Protein AF-A0AAP2E5A8-F1 (afdb_monomer_lite)

Sequence (82 aa):
IVEGPLDKTRINVLKQEPLLVTILRAGLPYFQGFINVFDRADAAFVGAYRDEFAHELTVRTEYITTPALTGREVILVDPMLA

Secondary structure (DSSP, 8-state):
-EE-SS-EE-----SSPPEEEEEETTTHHHHHHHHHHSTT-EEEEEEEEE-TT-SS--EEEEEEE----TT--EEEE-S---

Radius of gyration: 17.59 Å; chains: 1; bounding box: 36×27×55 Å

Structure (mmCIF, N/CA/C/O backbone):
data_AF-A0AAP2E5A8-F1
#
_entry.id   AF-A0AAP2E5A8-F1
#
loop_
_atom_site.group_PDB
_atom_site.id
_atom_site.type_symbol
_atom_site.label_atom_id
_atom_site.label_alt_id
_atom_site.label_comp_id
_atom_site.label_asym_id
_atom_site.label_entity_id
_atom_site.label_seq_id
_atom_site.pdbx_PDB_ins_code
_atom_site.Cartn_x
_atom_site.Cartn_y
_atom_site.Cartn_z
_atom_site.occupancy
_atom_site.B_iso_or_equiv
_atom_site.auth_seq_id
_atom_site.auth_comp_id
_atom_site.auth_asym_id
_atom_site.auth_atom_id
_atom_site.pdbx_PDB_model_num
ATOM 1 N N . ILE A 1 1 ? -19.404 0.724 18.192 1.00 88.75 1 ILE A N 1
ATOM 2 C CA . ILE A 1 1 ? -19.804 1.817 19.112 1.00 88.75 1 ILE A CA 1
ATOM 3 C C . ILE A 1 1 ? -18.514 2.353 19.685 1.00 88.75 1 ILE A C 1
ATOM 5 O O . ILE A 1 1 ? -17.724 1.543 20.152 1.00 88.75 1 ILE A O 1
ATOM 9 N N . VAL A 1 2 ? -18.281 3.653 19.573 1.00 91.69 2 VAL A N 1
ATOM 10 C CA . VAL A 1 2 ? -17.087 4.321 20.098 1.00 91.69 2 VAL A CA 1
ATOM 11 C C . VAL A 1 2 ? -17.529 5.266 21.209 1.00 91.69 2 VAL A C 1
ATOM 13 O O . VAL A 1 2 ? -18.604 5.862 21.122 1.00 91.69 2 VAL A O 1
ATOM 16 N N . GLU A 1 3 ? -16.739 5.342 22.273 1.00 94.88 3 GLU A N 1
ATOM 17 C CA . GLU A 1 3 ? -16.974 6.233 23.406 1.00 94.88 3 GLU A CA 1
ATOM 18 C C . GLU A 1 3 ? -16.401 7.614 23.086 1.00 94.88 3 GLU A C 1
ATOM 20 O O . GLU A 1 3 ? -15.195 7.764 22.894 1.00 94.88 3 GLU A O 1
ATOM 25 N N . GLY A 1 4 ? -17.284 8.602 22.941 1.00 93.00 4 GLY A N 1
ATOM 26 C CA . GLY A 1 4 ? -16.898 9.997 22.777 1.00 93.00 4 GLY A CA 1
ATOM 27 C C . GLY A 1 4 ? -16.898 10.742 24.115 1.00 93.00 4 GLY A C 1
ATOM 28 O O . GLY A 1 4 ? -17.406 10.223 25.106 1.00 93.00 4 GLY A O 1
ATOM 29 N N . PRO A 1 5 ? -16.403 11.992 24.148 1.00 94.69 5 PRO A N 1
ATOM 30 C CA . PRO A 1 5 ? -16.384 12.808 25.366 1.00 94.69 5 PRO A CA 1
ATOM 31 C C . PRO A 1 5 ? -17.770 13.098 25.964 1.00 94.69 5 PRO A C 1
ATOM 33 O O . PRO A 1 5 ? -17.864 13.432 27.139 1.00 94.69 5 PRO A O 1
ATOM 36 N N . LEU A 1 6 ? -18.827 13.022 25.146 1.00 94.81 6 LEU A N 1
ATOM 37 C CA . LEU A 1 6 ? -20.202 13.339 25.543 1.00 94.81 6 LEU A CA 1
ATOM 38 C C . LEU A 1 6 ? -21.091 12.097 25.645 1.00 94.81 6 LEU A C 1
ATOM 40 O O . LEU A 1 6 ? -21.860 11.985 26.592 1.00 94.81 6 LEU A O 1
ATOM 44 N N . ASP A 1 7 ? -21.010 11.184 24.671 1.00 95.94 7 ASP A N 1
ATOM 45 C CA . ASP A 1 7 ? -21.804 9.954 24.662 1.00 95.94 7 ASP A CA 1
ATOM 46 C C . ASP A 1 7 ? -21.209 8.891 23.718 1.00 95.94 7 ASP A C 1
ATOM 48 O O . ASP A 1 7 ? -20.338 9.160 22.876 1.00 95.94 7 ASP A O 1
ATOM 52 N N . LYS A 1 8 ? -21.710 7.662 23.834 1.00 96.88 8 LYS A N 1
ATOM 53 C CA . LYS A 1 8 ? -21.394 6.527 22.969 1.00 96.88 8 LYS A CA 1
ATOM 54 C C . LYS A 1 8 ? -22.120 6.652 21.634 1.00 96.88 8 LYS A C 1
ATOM 56 O O . LYS A 1 8 ? -23.344 6.666 21.570 1.00 96.88 8 LYS A O 1
ATOM 61 N N . THR A 1 9 ? -21.361 6.635 20.541 1.00 96.31 9 THR A N 1
ATOM 62 C CA . THR A 1 9 ? -21.904 6.807 19.184 1.00 96.31 9 THR A CA 1
ATOM 63 C C . THR A 1 9 ? -21.590 5.605 18.292 1.00 96.31 9 THR A C 1
ATOM 65 O O . THR A 1 9 ? -20.550 4.946 18.412 1.00 96.31 9 THR A O 1
ATOM 68 N N . ARG A 1 10 ? -22.508 5.271 17.379 1.00 95.31 10 ARG A N 1
ATOM 69 C CA . ARG A 1 10 ? -22.259 4.289 16.313 1.00 95.31 10 ARG A CA 1
ATOM 70 C C . ARG A 1 10 ? -21.622 4.999 15.125 1.00 95.31 10 ARG A C 1
ATOM 72 O O . ARG A 1 10 ? -22.245 5.868 14.534 1.00 95.31 10 ARG A O 1
ATOM 79 N N . ILE A 1 11 ? -20.404 4.596 14.781 1.00 94.31 11 ILE A N 1
ATOM 80 C CA . ILE A 1 11 ? -19.681 5.070 13.601 1.00 94.31 11 ILE A CA 1
ATOM 81 C C . ILE A 1 11 ? -19.137 3.876 12.822 1.00 94.31 11 ILE A C 1
ATOM 83 O O . ILE A 1 11 ? -18.963 2.791 13.389 1.00 94.31 11 ILE A O 1
ATOM 87 N N . ASN A 1 12 ? -18.851 4.096 11.543 1.00 93.75 12 ASN A N 1
ATOM 88 C CA . ASN A 1 12 ? -18.123 3.135 10.730 1.00 93.75 12 ASN A CA 1
ATOM 89 C C . ASN A 1 12 ? -16.628 3.273 11.010 1.00 93.75 12 ASN A C 1
ATOM 91 O O . ASN A 1 12 ? -16.096 4.378 11.062 1.00 93.75 12 ASN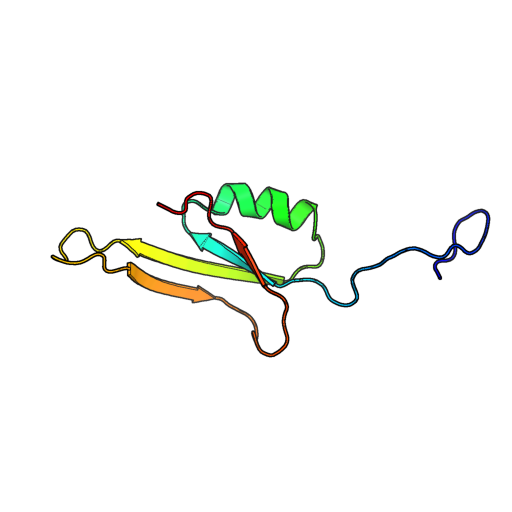 A O 1
ATOM 95 N N . VAL A 1 13 ? -15.971 2.136 11.180 1.00 91.56 13 VAL A N 1
ATOM 96 C CA . VAL A 1 13 ? -14.519 2.023 11.301 1.00 91.56 13 VAL A CA 1
ATOM 97 C C . VAL A 1 13 ? -14.058 0.939 10.342 1.00 91.56 13 VAL A C 1
ATOM 99 O O . VAL A 1 13 ? -14.811 -0.004 10.070 1.00 91.56 13 VAL A O 1
ATOM 102 N N . LEU A 1 14 ? -12.841 1.078 9.821 1.00 92.31 14 LEU A N 1
ATOM 103 C CA . LEU A 1 14 ? -12.228 0.023 9.027 1.00 92.31 14 LEU A CA 1
ATOM 104 C C . LEU A 1 14 ? -12.129 -1.246 9.881 1.00 92.31 14 LEU A C 1
ATOM 106 O O . LEU A 1 14 ? -11.726 -1.200 11.043 1.00 92.31 14 LEU A O 1
ATOM 110 N N . LYS A 1 15 ? -12.549 -2.382 9.316 1.00 92.12 15 LYS A N 1
ATOM 111 C CA . LYS A 1 15 ? -12.408 -3.690 9.978 1.00 92.12 15 LYS A CA 1
ATOM 112 C C . LYS A 1 15 ? -10.962 -4.177 9.940 1.00 92.12 15 LYS A C 1
ATOM 114 O O . LYS A 1 15 ? -10.523 -4.845 10.868 1.00 92.12 15 LYS A O 1
ATOM 119 N N . GLN A 1 16 ? -10.260 -3.843 8.862 1.00 92.75 16 GLN A N 1
ATOM 120 C CA . GLN A 1 16 ? -8.838 -4.064 8.669 1.00 92.75 16 GLN A CA 1
ATOM 121 C C . GLN A 1 16 ? -8.269 -2.881 7.891 1.00 92.75 16 GLN A C 1
ATOM 123 O O . GLN A 1 16 ? -8.960 -2.307 7.048 1.00 92.75 16 GLN A O 1
ATOM 128 N N . GLU A 1 17 ? -7.016 -2.542 8.155 1.00 94.81 17 GLU A N 1
ATOM 129 C CA . GLU A 1 17 ? -6.302 -1.565 7.339 1.00 94.81 17 GLU A CA 1
ATOM 130 C C . GLU A 1 17 ? -5.965 -2.181 5.979 1.00 94.81 17 GLU A C 1
ATOM 132 O O . GLU A 1 17 ? -5.624 -3.369 5.932 1.00 94.81 17 GLU A O 1
ATOM 137 N N . PRO A 1 18 ? -6.026 -1.430 4.873 1.00 96.00 18 PRO A N 1
ATOM 138 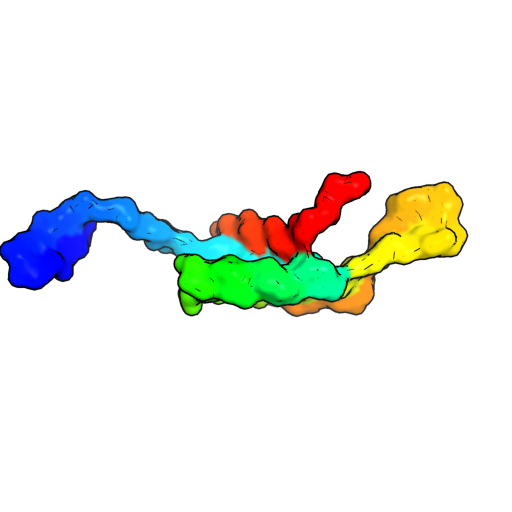C CA . PRO A 1 18 ? -5.592 -1.945 3.583 1.00 96.00 18 PRO A CA 1
ATOM 139 C C . PRO A 1 18 ? -4.071 -2.176 3.556 1.00 96.00 18 PRO A C 1
ATOM 141 O O . PRO A 1 18 ? -3.327 -1.726 4.430 1.00 96.00 18 PRO A O 1
ATOM 144 N N . LEU A 1 19 ? -3.600 -2.878 2.530 1.00 96.88 19 LEU A N 1
ATOM 145 C CA . LEU A 1 19 ? -2.198 -2.869 2.123 1.00 96.88 19 LEU A CA 1
ATOM 146 C C . LEU A 1 19 ? -2.023 -1.875 0.971 1.00 96.88 19 LEU A C 1
ATOM 148 O O . LEU A 1 19 ? -2.646 -2.031 -0.083 1.00 96.88 19 LEU A O 1
ATOM 152 N N . LEU A 1 20 ? -1.164 -0.875 1.154 1.00 97.00 20 LEU A N 1
ATOM 153 C CA . LEU A 1 20 ? -0.824 0.092 0.111 1.00 97.00 20 LEU A CA 1
ATOM 154 C C . LEU A 1 20 ? 0.295 -0.477 -0.764 1.00 97.00 20 LEU A C 1
ATOM 156 O O . LEU A 1 20 ? 1.440 -0.552 -0.325 1.00 97.00 20 LEU A O 1
ATOM 160 N N . VAL A 1 21 ? -0.010 -0.863 -2.002 1.00 96.50 21 VAL A N 1
ATOM 161 C CA . VAL A 1 21 ? 0.990 -1.342 -2.970 1.00 96.50 21 VAL A CA 1
ATOM 162 C C . VAL A 1 21 ? 1.321 -0.204 -3.924 1.00 96.50 21 VAL A C 1
ATOM 164 O O . VAL A 1 21 ? 0.494 0.166 -4.750 1.00 96.50 21 VAL A O 1
ATOM 167 N N . THR A 1 22 ? 2.523 0.355 -3.831 1.00 96.00 22 THR A N 1
ATOM 168 C CA . THR A 1 22 ? 2.937 1.498 -4.659 1.00 96.00 22 THR A CA 1
ATOM 169 C C . THR A 1 22 ? 3.851 1.061 -5.797 1.00 96.00 22 THR A C 1
ATOM 171 O O . THR A 1 22 ? 4.890 0.436 -5.558 1.00 96.00 22 THR A O 1
ATOM 174 N N . ILE A 1 23 ? 3.491 1.433 -7.029 1.00 94.06 23 ILE A N 1
ATOM 175 C CA . ILE A 1 23 ? 4.326 1.215 -8.213 1.00 94.06 23 ILE A CA 1
ATOM 176 C C . ILE A 1 23 ? 5.403 2.299 -8.280 1.00 94.06 23 ILE A C 1
ATOM 178 O O . ILE A 1 23 ? 5.134 3.495 -8.425 1.00 94.06 23 ILE A O 1
ATOM 182 N N . LEU A 1 24 ? 6.657 1.881 -8.145 1.00 92.88 24 LEU A N 1
ATOM 183 C CA . LEU A 1 24 ? 7.813 2.756 -8.264 1.00 92.88 24 LEU A CA 1
ATOM 184 C C . LEU A 1 24 ? 8.167 2.992 -9.739 1.00 92.88 24 LEU A C 1
ATOM 186 O O . LEU A 1 24 ? 7.994 2.121 -10.579 1.00 92.88 24 LEU A O 1
ATOM 190 N N . ARG A 1 25 ? 8.736 4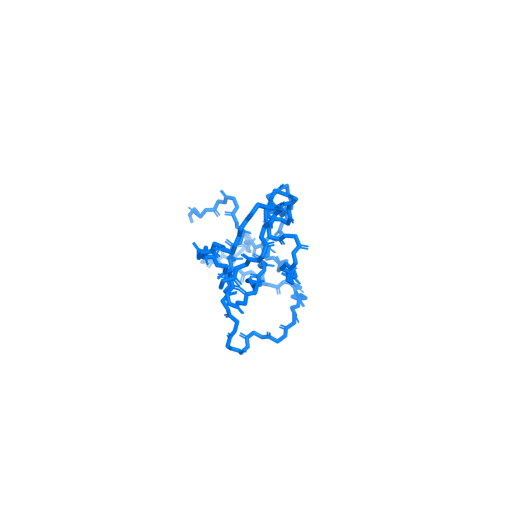.147 -10.098 1.00 90.75 25 ARG A N 1
ATOM 191 C CA . ARG A 1 25 ? 9.063 5.306 -9.232 1.00 90.75 25 ARG A CA 1
ATOM 192 C C . ARG A 1 25 ? 7.928 6.327 -9.134 1.00 90.75 25 ARG A C 1
ATOM 194 O O . ARG A 1 25 ? 7.903 7.108 -8.188 1.00 90.75 25 ARG A O 1
ATOM 201 N N . ALA A 1 26 ? 7.008 6.317 -10.098 1.00 91.50 26 ALA A N 1
ATOM 202 C CA . ALA A 1 26 ? 5.999 7.357 -10.259 1.00 91.50 26 ALA A CA 1
ATOM 203 C C . ALA A 1 26 ? 5.047 7.455 -9.058 1.00 91.50 26 ALA A C 1
ATOM 205 O O . ALA A 1 26 ? 4.667 8.561 -8.691 1.00 91.50 26 ALA A O 1
ATOM 206 N N . GLY A 1 27 ? 4.710 6.340 -8.405 1.00 92.50 27 GLY A N 1
ATOM 207 C CA . GLY A 1 27 ? 3.789 6.318 -7.267 1.00 92.50 27 GLY A CA 1
ATOM 208 C C . GLY A 1 27 ? 4.339 6.884 -5.955 1.00 92.50 27 GLY A C 1
ATOM 209 O O . GLY A 1 27 ? 3.568 7.065 -5.014 1.00 92.50 27 GLY A O 1
ATOM 210 N N . LEU A 1 28 ? 5.634 7.211 -5.856 1.00 92.25 28 LEU A N 1
ATOM 211 C CA . LEU A 1 28 ? 6.237 7.657 -4.591 1.00 92.25 28 LEU A CA 1
ATOM 212 C C . LEU A 1 28 ? 5.602 8.941 -4.007 1.00 92.25 28 LEU A C 1
ATOM 214 O O . LEU A 1 28 ? 5.316 8.955 -2.809 1.00 92.25 28 LEU A O 1
ATOM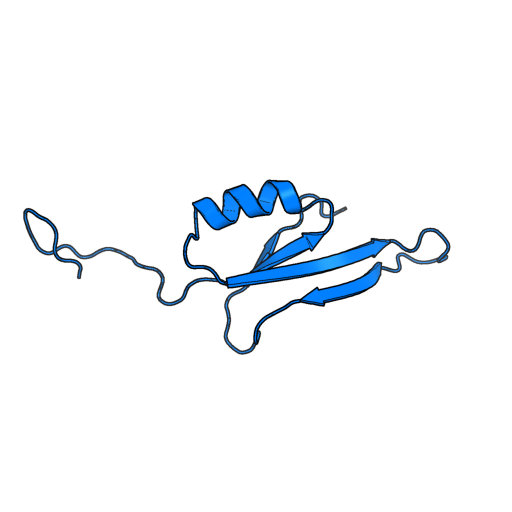 218 N N . PRO A 1 29 ? 5.307 9.999 -4.791 1.00 93.38 29 PRO A N 1
ATOM 219 C CA . PRO A 1 29 ? 4.610 11.174 -4.269 1.00 93.38 29 PRO A CA 1
ATOM 220 C C . PRO A 1 29 ? 3.187 10.856 -3.795 1.00 93.38 29 PRO A C 1
ATOM 222 O O . PRO A 1 29 ? 2.690 11.492 -2.869 1.00 93.38 29 PRO A O 1
ATOM 225 N N . TYR A 1 30 ? 2.533 9.862 -4.407 1.00 95.19 30 TYR A N 1
ATOM 226 C CA . TYR A 1 30 ? 1.177 9.461 -4.037 1.00 95.19 30 TYR A CA 1
ATOM 227 C C . TYR A 1 30 ? 1.192 8.708 -2.710 1.00 95.19 30 TYR A C 1
ATOM 229 O O . TYR A 1 30 ? 0.351 8.981 -1.855 1.00 95.19 30 TYR A O 1
ATOM 237 N N . PHE A 1 31 ? 2.177 7.830 -2.497 1.00 94.69 31 PHE A N 1
ATOM 238 C CA . PHE A 1 31 ? 2.323 7.070 -1.256 1.00 94.69 31 PHE A CA 1
ATOM 239 C C . PHE A 1 31 ? 2.253 7.959 -0.006 1.00 94.69 31 PHE A C 1
ATOM 241 O O . PHE A 1 31 ? 1.539 7.623 0.936 1.00 94.69 31 PHE A O 1
ATOM 248 N N . GLN A 1 32 ? 2.900 9.131 -0.024 1.00 93.69 32 GLN A N 1
ATOM 249 C CA . GLN A 1 32 ? 2.850 10.068 1.102 1.00 93.69 32 GLN A CA 1
ATOM 250 C C . GLN A 1 32 ? 1.424 10.556 1.409 1.00 93.69 32 GLN A C 1
ATOM 252 O O . GLN A 1 32 ? 1.063 10.716 2.571 1.00 93.69 32 GLN A O 1
ATOM 257 N N . GLY A 1 33 ? 0.602 10.790 0.385 1.00 95.56 33 GLY A N 1
ATOM 258 C CA . GLY A 1 33 ? -0.802 11.153 0.570 1.00 95.56 33 GLY A CA 1
ATOM 259 C C . GLY A 1 33 ? -1.626 9.990 1.118 1.00 95.56 33 GLY A C 1
ATOM 260 O O . GLY A 1 33 ? -2.384 10.171 2.068 1.00 95.56 33 GLY A O 1
ATOM 261 N N . PHE A 1 34 ? -1.439 8.787 0.568 1.00 96.44 34 PHE A N 1
ATOM 262 C CA . PHE A 1 34 ? -2.173 7.599 1.008 1.00 96.44 34 PHE A CA 1
ATOM 263 C C . PHE A 1 34 ? -1.846 7.207 2.450 1.00 96.44 34 PHE A C 1
ATOM 265 O O . PHE A 1 34 ? -2.774 6.938 3.208 1.00 96.44 34 PHE A O 1
ATOM 272 N N . ILE A 1 35 ? -0.574 7.233 2.861 1.00 95.50 35 ILE A N 1
ATOM 273 C CA . ILE A 1 35 ? -0.195 6.902 4.243 1.00 95.50 35 ILE A CA 1
ATOM 274 C C . ILE A 1 35 ? -0.661 7.967 5.245 1.00 95.50 35 ILE A C 1
ATOM 276 O O . ILE A 1 35 ? -0.886 7.658 6.403 1.00 95.50 35 ILE A O 1
ATOM 280 N N . ASN A 1 36 ? -0.880 9.214 4.818 1.00 95.56 36 ASN A N 1
ATOM 281 C CA . ASN A 1 36 ? -1.481 10.228 5.689 1.00 95.56 36 ASN A CA 1
ATOM 282 C C . ASN A 1 36 ? -2.984 9.984 5.931 1.00 95.56 36 ASN A C 1
ATOM 284 O O . ASN A 1 36 ? -3.529 10.489 6.909 1.00 95.56 36 ASN A O 1
ATOM 288 N N . VAL A 1 37 ? -3.660 9.256 5.031 1.00 95.25 37 VAL A N 1
ATOM 289 C CA . VAL A 1 37 ? -5.087 8.900 5.149 1.00 95.25 37 VAL A CA 1
ATOM 290 C C . VAL A 1 37 ? -5.264 7.550 5.844 1.00 95.25 37 VAL A C 1
ATOM 292 O O . VAL A 1 37 ? -6.128 7.415 6.707 1.00 95.25 37 VAL A O 1
ATOM 295 N N . PHE A 1 38 ? -4.446 6.565 5.476 1.00 96.19 38 PHE A N 1
ATOM 296 C CA . PHE A 1 38 ? -4.405 5.230 6.067 1.00 96.19 38 PHE A CA 1
ATOM 297 C C . PHE A 1 38 ? -3.125 5.084 6.895 1.00 96.19 38 PHE A C 1
ATOM 299 O O . PHE A 1 38 ? -2.223 4.324 6.550 1.00 96.19 38 PHE A O 1
ATOM 306 N N . ASP A 1 39 ? -3.040 5.839 7.987 1.00 94.44 39 ASP A N 1
ATOM 307 C CA . ASP A 1 39 ? -1.857 5.971 8.856 1.00 94.44 39 ASP A CA 1
ATOM 308 C C . ASP A 1 39 ? -1.400 4.669 9.526 1.00 94.44 39 ASP A C 1
ATOM 310 O O . ASP A 1 39 ? -0.288 4.583 10.049 1.00 94.44 39 ASP A O 1
ATOM 314 N N . ARG A 1 40 ? -2.249 3.642 9.485 1.00 95.25 40 ARG A N 1
ATOM 315 C CA . ARG A 1 40 ? -1.996 2.303 10.027 1.00 95.25 40 ARG A CA 1
ATOM 316 C C . ARG A 1 40 ? -1.894 1.220 8.956 1.00 95.25 40 ARG A C 1
ATOM 318 O O . ARG A 1 40 ? -1.764 0.047 9.303 1.00 95.25 40 ARG A O 1
ATOM 325 N N . ALA A 1 41 ? -1.984 1.579 7.677 1.00 95.94 41 ALA A N 1
ATOM 326 C CA . ALA A 1 41 ? -1.841 0.617 6.598 1.00 95.94 41 ALA A CA 1
ATOM 327 C C . ALA A 1 41 ? -0.404 0.108 6.489 1.00 95.94 41 ALA A C 1
ATOM 329 O O . ALA A 1 41 ? 0.565 0.855 6.635 1.00 95.94 41 ALA A O 1
ATOM 330 N N . ASP A 1 42 ? -0.277 -1.175 6.159 1.00 95.56 42 ASP A N 1
ATOM 331 C CA . ASP A 1 42 ? 1.002 -1.715 5.722 1.00 95.56 42 ASP A CA 1
ATOM 332 C C . ASP A 1 42 ? 1.353 -1.143 4.343 1.00 95.56 42 ASP A C 1
ATOM 334 O O . ASP A 1 42 ? 0.476 -0.787 3.548 1.00 95.56 42 ASP A O 1
ATOM 338 N N . ALA A 1 43 ? 2.645 -1.133 4.025 1.00 95.38 43 ALA A N 1
ATOM 339 C CA . ALA A 1 43 ? 3.155 -0.680 2.741 1.00 95.38 43 ALA A CA 1
ATOM 340 C C . ALA A 1 43 ? 3.876 -1.804 1.990 1.00 95.38 43 ALA A C 1
ATOM 342 O O . ALA A 1 43 ? 4.600 -2.615 2.572 1.00 95.38 43 ALA A O 1
ATOM 343 N N . ALA A 1 44 ? 3.709 -1.806 0.675 1.00 96.12 44 ALA A N 1
ATOM 344 C CA . ALA A 1 44 ? 4.438 -2.625 -0.273 1.00 96.12 44 ALA A CA 1
ATOM 345 C C . ALA A 1 44 ? 4.902 -1.759 -1.447 1.00 96.12 44 ALA A C 1
ATOM 347 O O . ALA A 1 44 ? 4.225 -0.814 -1.859 1.00 96.12 44 ALA A O 1
ATOM 348 N N . PHE A 1 45 ? 6.055 -2.103 -2.011 1.00 95.56 45 PHE A N 1
ATOM 349 C CA . PHE A 1 45 ? 6.653 -1.379 -3.127 1.00 95.56 45 PHE A CA 1
ATOM 350 C C . PHE A 1 45 ? 7.008 -2.346 -4.243 1.00 95.56 45 PHE A C 1
ATOM 352 O O . PHE A 1 45 ? 7.640 -3.380 -4.004 1.00 95.56 45 PHE A O 1
ATOM 359 N N . VAL A 1 46 ? 6.619 -1.984 -5.461 1.00 94.62 46 VAL A N 1
ATOM 360 C CA . VAL A 1 46 ? 6.902 -2.759 -6.668 1.00 94.62 46 VAL A CA 1
ATOM 361 C C . VAL A 1 46 ? 7.699 -1.885 -7.622 1.00 94.62 46 VAL A C 1
ATOM 363 O O . VAL A 1 46 ? 7.205 -0.874 -8.114 1.00 94.62 46 VAL A O 1
ATOM 366 N N . GLY A 1 47 ? 8.946 -2.267 -7.878 1.00 93.00 47 GLY A N 1
ATOM 367 C CA . GLY A 1 47 ? 9.754 -1.710 -8.954 1.00 93.00 47 GLY A CA 1
ATOM 368 C C . GLY A 1 47 ? 9.393 -2.395 -10.262 1.00 93.00 47 GLY A C 1
ATOM 369 O O . GLY A 1 47 ? 9.758 -3.555 -10.464 1.00 93.00 47 GLY A O 1
ATOM 370 N N . ALA A 1 48 ? 8.682 -1.687 -11.135 1.00 85.94 48 ALA A N 1
ATOM 371 C CA . ALA A 1 48 ? 8.327 -2.164 -12.463 1.00 85.94 48 ALA A CA 1
ATOM 372 C C . ALA A 1 48 ? 8.644 -1.099 -13.516 1.00 85.94 48 ALA A C 1
ATOM 374 O O . ALA A 1 48 ? 8.488 0.097 -13.274 1.00 85.94 48 ALA A O 1
ATOM 375 N N . TYR A 1 49 ? 9.096 -1.531 -14.689 1.00 81.31 49 TYR A N 1
ATOM 376 C CA . TYR A 1 49 ? 9.331 -0.647 -15.827 1.00 81.31 49 TYR A CA 1
ATOM 377 C C . TYR A 1 49 ? 8.972 -1.344 -17.134 1.00 81.31 49 TYR A C 1
ATOM 379 O O . TYR A 1 49 ? 8.896 -2.572 -17.218 1.00 81.31 49 TYR A O 1
ATOM 387 N N . ARG A 1 50 ? 8.737 -0.535 -18.163 1.00 81.50 50 ARG A N 1
ATOM 388 C CA . ARG A 1 50 ? 8.480 -1.008 -19.517 1.00 81.50 50 ARG A CA 1
ATOM 389 C C . ARG A 1 50 ? 9.804 -1.370 -20.183 1.00 81.50 50 ARG A C 1
ATOM 391 O O . 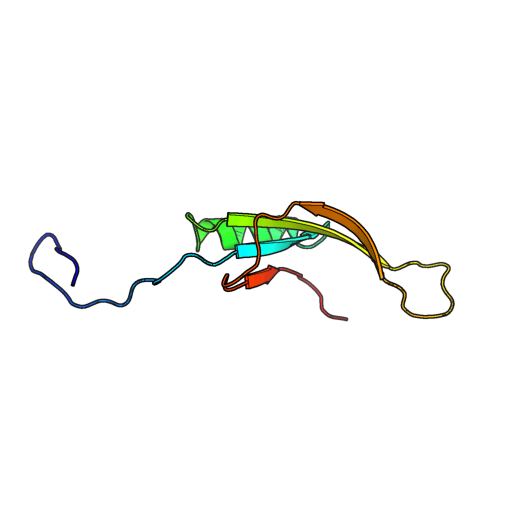ARG A 1 50 ? 10.718 -0.553 -20.205 1.00 81.50 50 ARG A O 1
ATOM 398 N N . ASP A 1 51 ? 9.893 -2.574 -20.729 1.00 83.62 51 ASP A N 1
ATOM 399 C CA . ASP A 1 51 ? 11.003 -2.960 -21.596 1.00 83.62 51 ASP A CA 1
ATOM 400 C C . ASP A 1 51 ? 10.863 -2.207 -22.925 1.00 83.62 51 ASP A C 1
ATOM 402 O O . ASP A 1 51 ? 9.958 -2.474 -23.716 1.00 83.62 51 ASP A O 1
ATOM 406 N N . GLU A 1 52 ? 11.729 -1.218 -23.140 1.00 81.56 52 GLU A N 1
ATOM 407 C CA . GLU A 1 52 ? 11.711 -0.379 -24.343 1.00 81.56 52 GLU A CA 1
ATOM 408 C C . GLU A 1 52 ? 12.254 -1.105 -25.584 1.00 81.56 52 GLU A C 1
ATOM 410 O O . GLU A 1 52 ? 12.044 -0.643 -26.705 1.00 81.56 52 GLU A O 1
ATOM 415 N N . PHE A 1 53 ? 12.924 -2.247 -25.405 1.00 82.62 53 PHE A N 1
ATOM 416 C CA . PHE A 1 53 ? 13.527 -3.023 -26.492 1.00 82.62 53 PHE A CA 1
ATOM 417 C C . PHE A 1 53 ? 12.671 -4.226 -26.906 1.00 82.62 53 PHE A C 1
ATOM 419 O O . PHE A 1 53 ? 12.949 -4.864 -27.925 1.00 82.62 53 PHE A O 1
ATOM 426 N N . ALA A 1 54 ? 11.629 -4.541 -26.135 1.00 80.94 54 ALA A N 1
ATOM 427 C CA . ALA A 1 54 ? 10.679 -5.584 -26.476 1.00 80.94 54 ALA A CA 1
ATOM 428 C C . ALA A 1 54 ? 9.749 -5.125 -27.610 1.00 80.94 54 ALA A C 1
ATOM 430 O O . ALA A 1 54 ? 9.228 -4.011 -27.611 1.00 80.94 54 ALA A O 1
ATOM 431 N N . HIS A 1 55 ? 9.513 -6.015 -28.578 1.00 76.31 55 HIS A N 1
ATOM 432 C CA . HIS A 1 55 ? 8.573 -5.771 -29.681 1.00 76.31 55 HIS A CA 1
ATOM 433 C C . HIS A 1 55 ? 7.117 -5.655 -29.196 1.00 76.31 55 HIS A C 1
ATOM 435 O O . HIS A 1 55 ? 6.290 -5.020 -29.845 1.00 76.31 55 HIS A O 1
ATOM 441 N N . GLU A 1 56 ? 6.817 -6.251 -28.042 1.00 83.62 56 GLU A N 1
ATOM 442 C CA . GLU A 1 56 ? 5.517 -6.218 -27.377 1.00 83.62 56 GLU A CA 1
ATOM 443 C C . GLU A 1 56 ? 5.616 -5.466 -26.047 1.00 83.62 56 GLU A C 1
ATOM 445 O O . GLU A 1 56 ? 6.683 -5.420 -25.429 1.00 83.62 56 GLU A O 1
ATOM 450 N N . LEU A 1 57 ? 4.492 -4.902 -25.585 1.00 77.75 57 LEU A N 1
ATOM 451 C CA . LEU A 1 57 ? 4.384 -4.237 -24.285 1.00 77.75 57 LEU A CA 1
ATOM 452 C C . LEU A 1 57 ? 4.741 -5.221 -23.161 1.00 77.75 57 LEU A C 1
ATOM 454 O O . LEU A 1 57 ? 3.890 -5.949 -22.657 1.00 77.75 57 LEU A O 1
ATOM 458 N N . THR A 1 58 ? 6.008 -5.221 -22.765 1.00 77.69 58 THR A N 1
ATOM 459 C CA . THR A 1 58 ? 6.534 -6.109 -21.732 1.00 77.69 58 THR A CA 1
ATOM 460 C C . THR A 1 58 ? 6.881 -5.276 -20.514 1.00 77.69 58 THR A C 1
ATOM 462 O O . THR A 1 58 ? 7.680 -4.344 -20.594 1.00 77.69 58 THR A O 1
ATOM 465 N N . VAL A 1 59 ? 6.275 -5.600 -19.375 1.00 80.75 59 VAL A N 1
ATOM 466 C CA . VAL A 1 59 ? 6.615 -4.988 -18.089 1.00 80.75 59 VAL A CA 1
ATOM 467 C C . VAL A 1 59 ? 7.557 -5.929 -17.356 1.00 80.75 59 VAL A C 1
ATOM 469 O O . VAL A 1 59 ? 7.237 -7.099 -17.148 1.00 80.75 59 VAL A O 1
ATOM 472 N N . ARG A 1 60 ? 8.724 -5.422 -16.963 1.00 80.44 60 ARG A N 1
ATOM 473 C CA . ARG A 1 60 ? 9.671 -6.155 -16.124 1.00 80.44 60 ARG A CA 1
ATOM 474 C C . ARG A 1 60 ? 9.511 -5.711 -14.684 1.00 80.44 60 ARG A C 1
ATOM 476 O O . ARG A 1 60 ? 9.544 -4.517 -14.394 1.00 80.44 60 ARG A O 1
ATOM 483 N N . THR A 1 61 ? 9.361 -6.679 -13.786 1.00 80.75 61 THR A N 1
ATOM 484 C CA . THR A 1 61 ? 9.398 -6.444 -12.343 1.00 80.75 61 THR A CA 1
ATOM 485 C C . THR A 1 61 ? 10.801 -6.734 -11.835 1.00 80.75 61 THR A C 1
ATOM 487 O O . THR A 1 61 ? 11.279 -7.861 -11.935 1.00 80.75 61 THR A O 1
ATOM 490 N N . GLU A 1 62 ? 11.468 -5.713 -11.311 1.00 80.44 62 GLU A N 1
ATOM 491 C CA . GLU A 1 62 ? 12.836 -5.823 -10.791 1.00 80.44 62 GLU A CA 1
ATOM 492 C C . GLU A 1 62 ? 12.860 -6.097 -9.289 1.00 80.44 62 GLU A C 1
ATOM 494 O O . GLU A 1 62 ? 13.750 -6.780 -8.787 1.00 80.44 62 GLU A O 1
ATOM 499 N N . TYR A 1 63 ? 11.876 -5.568 -8.562 1.00 83.81 63 TYR A N 1
ATOM 500 C CA . TYR A 1 63 ? 11.864 -5.612 -7.109 1.00 83.81 63 TYR A CA 1
ATOM 501 C C . TYR A 1 63 ? 10.441 -5.627 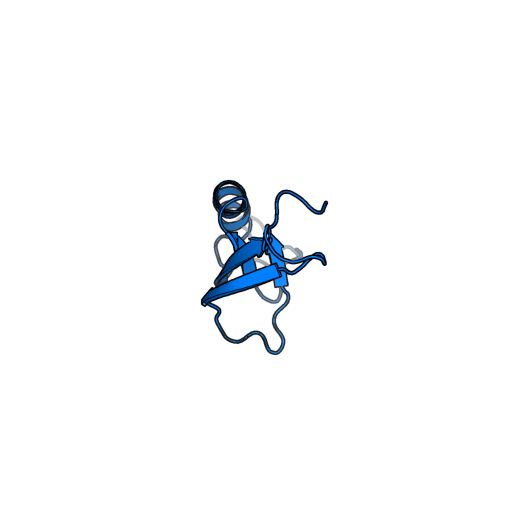-6.572 1.00 83.81 63 TYR A C 1
ATOM 503 O O . TYR A 1 63 ? 9.594 -4.851 -7.014 1.00 83.81 63 TYR A O 1
ATOM 511 N N . ILE A 1 64 ? 10.192 -6.487 -5.589 1.00 91.62 64 ILE A N 1
ATOM 512 C CA . ILE A 1 64 ? 8.945 -6.519 -4.833 1.00 91.62 64 ILE A CA 1
ATOM 513 C C . ILE A 1 64 ? 9.316 -6.626 -3.359 1.00 91.62 64 ILE A C 1
ATOM 515 O O . ILE A 1 64 ? 9.963 -7.590 -2.952 1.00 91.62 64 ILE A O 1
ATOM 519 N N . THR A 1 65 ? 8.846 -5.672 -2.561 1.00 92.19 65 THR A N 1
ATOM 520 C CA . THR A 1 65 ? 8.779 -5.811 -1.104 1.00 92.19 65 THR A CA 1
ATOM 521 C C . THR A 1 65 ? 7.333 -5.746 -0.695 1.00 92.19 65 THR A C 1
ATOM 523 O O . THR A 1 65 ? 6.666 -4.739 -0.918 1.00 92.19 65 THR A O 1
ATOM 526 N N . THR A 1 66 ? 6.847 -6.835 -0.114 1.00 93.56 66 THR A N 1
ATOM 527 C CA . THR A 1 66 ? 5.458 -6.963 0.303 1.00 93.56 66 THR A CA 1
ATOM 528 C C . THR A 1 66 ? 5.354 -7.837 1.550 1.00 93.56 66 THR A C 1
ATOM 530 O O . THR A 1 66 ? 6.056 -8.848 1.641 1.00 93.56 66 THR A O 1
ATOM 533 N N . PRO A 1 67 ? 4.467 -7.501 2.501 1.00 91.75 67 PRO A N 1
ATOM 534 C CA . PRO A 1 67 ? 3.991 -8.458 3.490 1.00 91.75 67 PRO A CA 1
ATOM 535 C C . PRO A 1 67 ? 3.087 -9.514 2.823 1.00 91.75 67 PRO A C 1
ATOM 537 O O . PRO A 1 67 ? 2.859 -9.498 1.609 1.00 91.75 67 PRO A O 1
ATOM 540 N N . ALA A 1 68 ? 2.560 -10.449 3.617 1.00 91.94 68 ALA A N 1
ATOM 541 C CA . ALA A 1 68 ? 1.635 -11.468 3.125 1.00 91.94 68 ALA A CA 1
ATOM 542 C C . ALA A 1 68 ? 0.357 -10.834 2.544 1.00 91.94 68 ALA A C 1
ATOM 544 O O . ALA A 1 68 ? -0.279 -10.009 3.194 1.00 91.94 68 ALA A O 1
ATOM 545 N N . LEU A 1 69 ? -0.028 -11.250 1.333 1.00 92.19 69 LEU A N 1
ATOM 546 C CA . LEU A 1 69 ? -1.187 -10.709 0.606 1.00 92.19 69 LEU A CA 1
ATOM 547 C C . LEU A 1 69 ? -2.501 -11.440 0.911 1.00 92.19 69 LEU A C 1
ATOM 549 O O . LEU A 1 69 ? -3.583 -10.903 0.684 1.00 92.19 69 LEU A O 1
ATOM 553 N N . THR A 1 70 ? -2.428 -12.681 1.392 1.00 93.81 70 THR A N 1
ATOM 554 C CA . THR A 1 70 ? -3.598 -13.549 1.553 1.00 93.81 70 THR A CA 1
ATOM 555 C C . THR A 1 70 ? -4.632 -12.923 2.488 1.00 93.81 70 THR A C 1
ATOM 557 O O . THR A 1 70 ? -4.353 -12.687 3.660 1.00 93.81 70 THR A O 1
ATOM 560 N N . GLY A 1 71 ? -5.838 -12.676 1.967 1.00 92.12 71 GLY A N 1
ATOM 561 C CA . GLY A 1 71 ? -6.951 -12.094 2.725 1.00 92.12 71 GLY A CA 1
ATOM 562 C C . GLY A 1 71 ? -6.854 -10.583 2.967 1.00 92.12 71 GLY A C 1
ATOM 563 O O . GLY A 1 71 ? -7.727 -10.031 3.635 1.00 92.12 71 GLY A O 1
ATOM 564 N N . ARG A 1 72 ? -5.832 -9.902 2.433 1.00 93.81 72 ARG A N 1
ATOM 565 C CA . ARG A 1 72 ? -5.679 -8.446 2.553 1.00 93.81 72 ARG A CA 1
ATOM 566 C C . ARG A 1 72 ? -6.467 -7.740 1.452 1.00 93.81 72 ARG A C 1
ATOM 568 O O . ARG A 1 72 ? -6.405 -8.124 0.286 1.00 93.81 72 ARG A O 1
ATOM 575 N N . GLU A 1 73 ? -7.160 -6.669 1.815 1.00 95.56 73 GLU A N 1
ATOM 576 C CA . GLU A 1 73 ? -7.633 -5.684 0.841 1.00 95.56 73 GLU A CA 1
ATOM 577 C C . GLU A 1 73 ? -6.455 -4.807 0.410 1.00 95.56 73 GLU A C 1
ATOM 579 O O . GLU A 1 73 ? -5.701 -4.312 1.249 1.00 95.56 73 GLU A O 1
ATOM 584 N N . VAL A 1 74 ? -6.279 -4.638 -0.901 1.00 96.12 74 VAL A N 1
ATOM 585 C CA . VAL A 1 74 ? -5.126 -3.946 -1.487 1.00 96.12 74 VAL A CA 1
ATOM 586 C C . VAL A 1 74 ? -5.577 -2.669 -2.178 1.00 96.12 74 VAL A C 1
ATOM 588 O O . VAL A 1 74 ? -6.516 -2.686 -2.974 1.00 96.12 74 VAL A O 1
ATOM 591 N N . ILE A 1 75 ? -4.858 -1.580 -1.919 1.00 96.38 75 ILE A N 1
ATOM 592 C CA . ILE A 1 75 ? -4.944 -0.344 -2.695 1.00 96.38 75 ILE A CA 1
ATOM 593 C C . ILE A 1 75 ? -3.680 -0.261 -3.546 1.00 96.38 75 ILE A C 1
ATOM 595 O O . ILE A 1 75 ? -2.581 -0.076 -3.022 1.00 96.38 75 ILE A O 1
ATOM 599 N N . LEU A 1 76 ? -3.842 -0.420 -4.860 1.00 94.75 76 LEU A N 1
ATOM 600 C CA . LEU A 1 76 ? -2.758 -0.246 -5.821 1.00 94.75 76 LEU A CA 1
ATOM 601 C C . LEU A 1 76 ? -2.611 1.241 -6.159 1.00 94.75 76 LEU A C 1
ATOM 603 O O . LEU A 1 76 ? -3.565 1.882 -6.597 1.00 94.75 76 LEU A O 1
ATOM 607 N N . VAL A 1 77 ? -1.414 1.778 -5.957 1.00 95.00 77 VAL A N 1
ATOM 608 C CA . VAL A 1 77 ? -1.083 3.187 -6.153 1.00 95.00 77 VAL A CA 1
ATOM 609 C C . VAL A 1 77 ? -0.165 3.315 -7.366 1.00 95.00 77 VAL A C 1
ATOM 611 O O . VAL A 1 77 ? 1.038 3.058 -7.280 1.00 95.00 77 VAL A O 1
ATOM 614 N N . ASP A 1 78 ? -0.746 3.735 -8.489 1.00 93.19 78 ASP A N 1
ATOM 615 C CA . ASP A 1 78 ? -0.045 4.082 -9.726 1.00 93.19 78 ASP A CA 1
ATOM 616 C C . ASP A 1 78 ? -0.650 5.374 -10.309 1.00 93.19 78 ASP A C 1
ATOM 618 O O . ASP A 1 78 ? -1.856 5.410 -10.570 1.00 93.19 78 ASP A O 1
ATOM 622 N N . PRO A 1 79 ? 0.126 6.460 -10.480 1.00 90.94 79 PRO A N 1
ATOM 623 C CA . PRO A 1 79 ? -0.392 7.716 -11.015 1.00 90.94 79 PRO A CA 1
ATOM 624 C C . PRO A 1 79 ? -0.894 7.630 -12.457 1.00 90.94 79 PRO A C 1
ATOM 626 O O . PRO A 1 79 ? -1.646 8.511 -12.874 1.00 90.94 79 PRO A O 1
ATOM 629 N N . MET A 1 80 ? -0.448 6.641 -13.241 1.00 88.38 80 MET A N 1
ATOM 630 C CA . MET A 1 80 ? -0.802 6.535 -14.657 1.00 88.38 80 MET A CA 1
ATOM 631 C C . MET A 1 80 ? -1.124 5.094 -15.052 1.00 88.38 80 MET A C 1
ATOM 633 O O . MET A 1 80 ? -0.299 4.203 -14.914 1.00 88.38 80 MET A O 1
ATOM 637 N N . LEU A 1 81 ? -2.306 4.900 -15.636 1.00 82.38 81 LEU A N 1
ATOM 638 C CA . LEU A 1 81 ? -2.702 3.682 -16.343 1.00 82.38 81 LEU A CA 1
ATOM 639 C C . LEU A 1 81 ? -2.879 4.061 -17.814 1.00 82.38 81 LEU A C 1
ATOM 641 O O . LEU A 1 81 ? -3.874 4.698 -18.165 1.00 82.38 81 LEU A O 1
ATOM 645 N N . ALA A 1 82 ? -1.868 3.756 -18.627 1.00 75.94 82 ALA A N 1
ATOM 646 C CA . ALA A 1 82 ? -1.754 4.174 -20.026 1.00 75.94 82 ALA A CA 1
ATOM 647 C C . ALA A 1 82 ? -1.912 3.006 -21.004 1.00 75.94 82 ALA A C 1
ATOM 649 O O . ALA A 1 82 ? -1.513 1.875 -20.641 1.00 75.94 82 ALA A O 1
#

pLDDT: mean 91.2, std 5.82, range [75.94, 97.0]

Organism: NCBI:txid2782350

Foldseek 3Di:
DDQDPVGDDDDDDDPDQAEEEEEPDQQPVVVVVVCVVRVPHHYKYWDWDFDPPDPDGDIDTDDIDDDDPPPGHYDYGDPDDD

InterPro domains:
  IPR000836 Phosphoribosyltransferase domain [PF14681] (4-82)
  IPR000836 Phosphoribosyltransferase domain [cd06223] (18-82)
  IPR029057 Phosphoribosyltransferase-like [G3DSA:3.40.50.2020] (1-82)
  IPR029057 Phosphoribosyltransferase-like [SSF53271] (10-82)